Protein AF-A0A6L6R211-F1 (afdb_monomer_lite)

Sequence (64 aa):
MKGSARSARSSPTPRAAPERTVAGLDSVVLMPTGGGKSLCYQIPSIAMRGVGIVVSPLIALMQD

pLDDT: mean 81.73, std 18.2, range [41.16, 96.0]

Structure (mmCIF, N/CA/C/O backbone):
data_AF-A0A6L6R211-F1
#
_entry.id   AF-A0A6L6R211-F1
#
loop_
_atom_site.group_PDB
_atom_site.id
_atom_site.type_symbol
_atom_site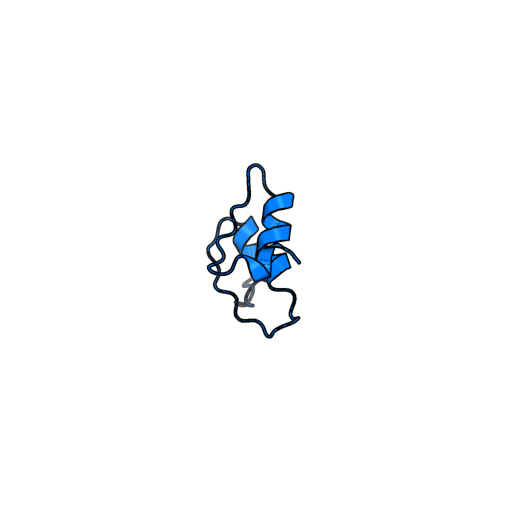.label_atom_id
_atom_site.label_alt_id
_atom_site.label_comp_id
_atom_site.label_asym_id
_atom_site.label_entity_id
_atom_site.label_seq_id
_atom_site.pdbx_PDB_ins_code
_atom_site.Cartn_x
_atom_site.Cartn_y
_atom_site.Cartn_z
_atom_site.occupancy
_atom_site.B_iso_or_equiv
_atom_site.auth_seq_id
_atom_site.auth_comp_id
_atom_site.auth_asym_id
_atom_site.auth_atom_id
_atom_site.pdbx_PDB_model_num
ATOM 1 N N . MET A 1 1 ? 8.146 -5.605 -52.840 1.00 42.47 1 MET A N 1
ATOM 2 C CA . MET A 1 1 ? 9.075 -5.362 -51.710 1.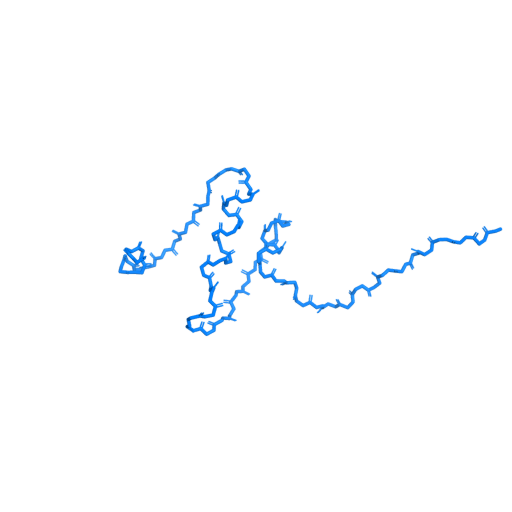00 42.47 1 MET A CA 1
ATOM 3 C C . MET A 1 1 ? 8.283 -5.502 -50.412 1.00 42.47 1 MET A C 1
ATOM 5 O O . MET A 1 1 ? 7.341 -4.752 -50.226 1.00 42.47 1 MET A O 1
ATOM 9 N N . LYS A 1 2 ? 8.388 -6.622 -49.673 1.00 41.16 2 LYS A N 1
ATOM 10 C CA . LYS A 1 2 ? 9.150 -6.743 -48.398 1.00 41.16 2 LYS A CA 1
ATOM 11 C C . LYS A 1 2 ? 9.198 -5.389 -47.664 1.00 41.16 2 LYS A C 1
ATOM 13 O O . LYS A 1 2 ? 9.825 -4.485 -48.187 1.00 41.16 2 LYS A O 1
ATOM 18 N N . GLY A 1 3 ? 8.546 -5.122 -46.537 1.00 46.09 3 GLY A N 1
ATOM 19 C CA . GLY A 1 3 ? 8.129 -5.944 -45.405 1.00 46.09 3 GLY A CA 1
ATOM 20 C C . GLY A 1 3 ? 8.643 -5.219 -44.155 1.00 46.09 3 GLY A C 1
ATOM 21 O O . GLY A 1 3 ? 9.849 -5.054 -44.029 1.00 46.09 3 GLY A O 1
ATOM 22 N N . SER A 1 4 ? 7.765 -4.761 -43.261 1.00 51.84 4 SER A N 1
ATOM 23 C CA . SER A 1 4 ? 8.166 -4.310 -41.920 1.00 51.84 4 SER A CA 1
ATOM 24 C C . SER A 1 4 ? 7.147 -4.792 -40.891 1.00 51.84 4 SER A C 1
ATOM 26 O O . SER A 1 4 ? 6.097 -4.199 -40.666 1.00 51.84 4 SER A O 1
ATOM 28 N N . ALA A 1 5 ? 7.452 -5.990 -40.398 1.00 52.69 5 ALA A N 1
ATOM 29 C CA . ALA A 1 5 ? 7.159 -6.543 -39.083 1.00 52.69 5 ALA A CA 1
ATOM 30 C C . ALA A 1 5 ? 5.842 -6.145 -38.391 1.00 52.69 5 ALA A C 1
ATOM 32 O O . ALA A 1 5 ? 5.811 -5.410 -37.407 1.00 52.69 5 ALA A O 1
ATOM 33 N N . ARG A 1 6 ? 4.765 -6.842 -38.760 1.00 55.44 6 ARG A N 1
ATOM 34 C CA . ARG A 1 6 ? 3.735 -7.229 -37.790 1.00 55.44 6 ARG A CA 1
ATOM 35 C C . ARG A 1 6 ? 4.313 -8.357 -36.921 1.00 55.44 6 ARG A C 1
ATOM 37 O O . ARG A 1 6 ? 4.095 -9.524 -37.216 1.00 55.44 6 ARG A O 1
ATOM 44 N N . SER A 1 7 ? 5.118 -8.026 -35.910 1.00 46.88 7 SER A N 1
ATOM 45 C CA . SER A 1 7 ? 5.540 -8.981 -34.874 1.00 46.88 7 SER A CA 1
ATOM 46 C C . SER A 1 7 ? 6.187 -8.288 -33.674 1.00 46.88 7 SER A C 1
ATOM 48 O O . SER A 1 7 ? 7.398 -8.105 -33.626 1.00 46.88 7 SER A O 1
ATOM 50 N N . ALA A 1 8 ? 5.388 -8.050 -32.644 1.00 43.72 8 ALA A N 1
ATOM 51 C CA . ALA A 1 8 ? 5.740 -8.558 -31.329 1.00 43.72 8 ALA A CA 1
ATOM 52 C C . ALA A 1 8 ? 4.444 -9.068 -30.698 1.00 43.72 8 ALA A C 1
ATOM 54 O O . ALA A 1 8 ? 3.682 -8.325 -30.086 1.00 43.72 8 ALA A O 1
ATOM 55 N N . ARG A 1 9 ? 4.175 -10.366 -30.874 1.00 53.56 9 ARG A N 1
ATOM 56 C CA . ARG A 1 9 ? 3.500 -11.116 -29.816 1.00 53.56 9 ARG A CA 1
ATOM 57 C C . ARG A 1 9 ? 4.408 -10.966 -28.598 1.00 53.56 9 ARG A C 1
ATOM 59 O O . ARG A 1 9 ? 5.360 -11.726 -28.459 1.00 53.56 9 ARG A O 1
ATOM 66 N N . SER A 1 10 ? 4.179 -9.957 -27.763 1.00 49.44 10 SER A N 1
ATOM 67 C CA . SER A 1 10 ? 4.693 -10.021 -26.407 1.00 49.44 10 SER A CA 1
ATOM 68 C C . SER A 1 10 ? 3.853 -11.100 -25.741 1.00 49.44 10 SER A C 1
ATOM 70 O O . SER A 1 10 ? 2.647 -10.933 -25.563 1.00 49.44 10 SER A O 1
ATOM 72 N N . SER A 1 11 ? 4.469 -12.240 -25.464 1.00 46.19 11 SER A N 1
ATOM 73 C CA . SER A 1 11 ? 4.051 -13.159 -24.406 1.00 46.19 11 SER A CA 1
ATOM 74 C C . SER A 1 11 ? 3.328 -12.424 -23.262 1.00 46.19 11 SER A C 1
ATOM 76 O O . SER A 1 11 ? 3.720 -11.297 -22.948 1.00 46.19 11 SER A O 1
ATOM 78 N N . PRO A 1 12 ? 2.307 -13.020 -22.620 1.00 45.00 12 PRO A N 1
ATOM 79 C CA . PRO A 1 12 ? 1.578 -12.388 -21.529 1.00 45.00 12 PRO A CA 1
ATOM 80 C C . PRO A 1 12 ? 2.455 -12.420 -20.273 1.00 45.00 12 PRO A C 1
ATOM 82 O O . PRO A 1 12 ? 2.181 -13.145 -19.324 1.00 45.00 12 PRO A O 1
ATOM 85 N N . THR A 1 13 ? 3.565 -11.687 -20.270 1.00 52.41 13 THR A N 1
ATOM 86 C CA . THR A 1 13 ? 4.249 -11.380 -19.025 1.00 52.41 13 THR A CA 1
ATOM 87 C C . THR A 1 13 ? 3.301 -10.484 -18.235 1.00 52.41 13 THR A C 1
ATOM 89 O O . THR A 1 13 ? 2.801 -9.492 -18.782 1.00 52.41 13 THR A O 1
ATOM 92 N N . PRO A 1 14 ? 2.974 -10.828 -16.979 1.00 60.16 14 PRO A N 1
ATOM 93 C CA . PRO A 1 14 ? 2.235 -9.918 -16.124 1.00 60.16 14 PRO A CA 1
ATOM 94 C C . PRO A 1 14 ? 3.031 -8.613 -16.052 1.00 60.16 14 PRO A C 1
ATOM 96 O O . PRO A 1 14 ? 4.133 -8.592 -15.507 1.00 60.16 14 PRO A O 1
ATOM 99 N N . ARG A 1 15 ? 2.519 -7.542 -16.669 1.00 70.31 15 ARG A N 1
ATOM 100 C CA . ARG A 1 15 ? 3.107 -6.205 -16.523 1.00 70.31 15 ARG A CA 1
ATOM 101 C C . ARG A 1 15 ? 3.130 -5.838 -15.048 1.00 70.31 15 ARG A C 1
ATOM 103 O O . ARG A 1 15 ? 2.232 -6.252 -14.303 1.00 70.31 15 ARG A O 1
ATOM 110 N N . ALA A 1 16 ? 4.127 -5.058 -14.639 1.00 81.19 16 ALA A N 1
ATOM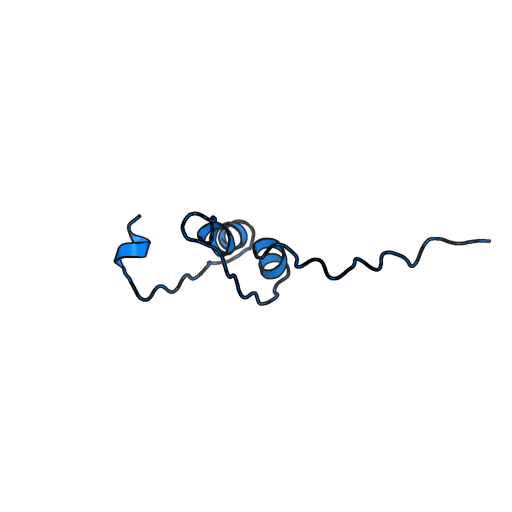 111 C CA . ALA A 1 16 ? 4.188 -4.599 -13.263 1.00 81.19 16 ALA A CA 1
ATOM 112 C C . ALA A 1 16 ? 2.908 -3.808 -12.950 1.00 81.19 16 ALA A C 1
ATOM 114 O O . ALA A 1 16 ? 2.382 -3.090 -13.804 1.00 81.19 16 ALA A O 1
ATOM 115 N N . ALA A 1 17 ? 2.379 -3.947 -11.734 1.00 85.19 17 ALA A N 1
ATOM 116 C CA . ALA A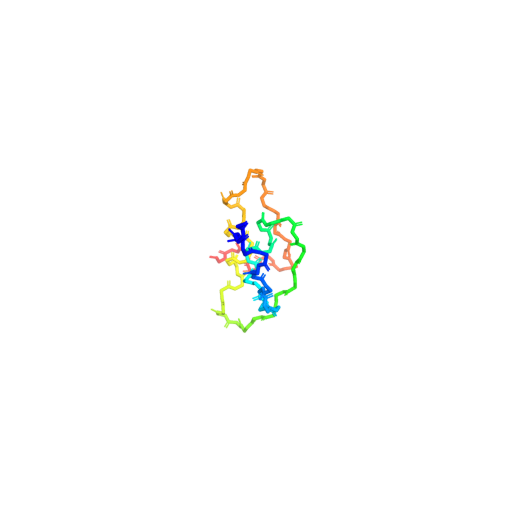 1 17 ? 1.117 -3.312 -11.363 1.00 85.19 17 ALA A CA 1
ATOM 117 C C . ALA A 1 17 ? 1.069 -1.793 -11.646 1.00 85.19 17 ALA A C 1
ATOM 119 O O . ALA A 1 17 ? 0.069 -1.359 -12.219 1.00 85.19 17 ALA A O 1
ATOM 120 N N . PRO A 1 18 ? 2.133 -0.995 -11.385 1.00 90.94 18 PRO A N 1
ATOM 121 C CA . PRO A 1 18 ? 2.136 0.429 -11.731 1.00 90.94 18 PRO A CA 1
ATOM 122 C C . PRO A 1 18 ? 1.892 0.698 -13.221 1.00 90.94 18 PRO A C 1
ATOM 124 O O . PRO A 1 18 ? 1.144 1.606 -13.566 1.00 90.94 18 PRO A O 1
ATOM 127 N N . GLU A 1 19 ? 2.478 -0.104 -14.114 1.00 91.38 19 GLU A N 1
ATOM 128 C CA . GLU A 1 19 ? 2.356 0.070 -15.569 1.00 91.38 19 GLU A CA 1
ATOM 129 C C . GLU A 1 19 ? 0.927 -0.187 -16.054 1.00 91.38 19 GLU A C 1
ATOM 131 O O . GLU A 1 19 ? 0.448 0.475 -16.974 1.00 91.38 19 GLU A O 1
ATOM 136 N N . ARG A 1 20 ? 0.232 -1.150 -15.434 1.00 92.62 20 ARG A N 1
ATOM 137 C CA . ARG A 1 20 ? -1.181 -1.428 -15.724 1.00 92.62 20 ARG A CA 1
ATOM 138 C C . ARG A 1 20 ? -2.064 -0.274 -15.265 1.00 92.62 20 ARG A C 1
ATOM 140 O O . ARG A 1 20 ? -2.879 0.198 -16.052 1.00 92.62 20 ARG A O 1
ATOM 147 N N . THR A 1 21 ? -1.845 0.210 -14.045 1.00 92.31 21 THR A N 1
ATOM 148 C CA . THR A 1 21 ? -2.606 1.327 -13.476 1.00 92.31 21 THR A CA 1
ATOM 149 C C . THR A 1 21 ? -2.415 2.610 -14.287 1.00 92.31 21 THR A C 1
ATOM 151 O O . THR A 1 21 ? -3.392 3.277 -14.607 1.00 92.31 21 THR A O 1
ATOM 154 N N . VAL A 1 22 ? -1.182 2.928 -14.705 1.00 92.94 22 VAL A N 1
ATOM 155 C CA . VAL A 1 22 ? -0.890 4.092 -15.568 1.00 92.94 22 VAL A CA 1
ATOM 156 C C . VAL A 1 22 ? -1.542 3.961 -16.951 1.00 92.94 22 VAL A C 1
ATOM 158 O O . VAL A 1 22 ? -1.917 4.964 -17.553 1.00 92.94 22 VAL A O 1
ATOM 161 N N . ALA A 1 23 ? -1.739 2.737 -17.448 1.00 92.44 23 ALA A N 1
ATOM 162 C CA . ALA A 1 23 ? -2.499 2.475 -18.670 1.00 92.44 23 ALA A CA 1
ATOM 163 C C . ALA A 1 23 ? -4.032 2.533 -18.476 1.00 92.44 23 ALA A C 1
ATOM 165 O O . ALA A 1 23 ? -4.767 2.230 -19.414 1.00 92.44 23 ALA A O 1
ATOM 166 N N . GLY A 1 24 ? -4.518 2.894 -17.281 1.00 90.38 24 GLY A N 1
ATOM 167 C CA . GLY A 1 24 ? -5.944 2.953 -16.953 1.00 90.38 24 GLY A CA 1
ATOM 168 C C . GLY A 1 24 ? -6.598 1.580 -16.780 1.00 90.38 24 GLY A C 1
ATOM 169 O O . GLY A 1 24 ? -7.810 1.463 -16.932 1.00 90.38 24 GLY A O 1
ATOM 170 N N . LEU A 1 25 ? -5.808 0.534 -16.515 1.00 92.31 25 LEU A N 1
ATOM 171 C CA . LEU A 1 25 ? -6.297 -0.829 -16.318 1.00 92.31 25 LEU A CA 1
ATOM 172 C C . LEU A 1 25 ? -6.310 -1.202 -14.837 1.00 92.31 25 LEU A C 1
ATOM 174 O O . LEU A 1 25 ? -5.360 -0.914 -14.105 1.00 92.31 25 LEU A O 1
ATOM 178 N N . ASP A 1 26 ? -7.318 -1.971 -14.437 1.00 93.44 26 ASP A N 1
ATOM 179 C CA . ASP A 1 26 ? -7.390 -2.533 -13.092 1.00 93.44 26 ASP A CA 1
ATOM 180 C C . ASP A 1 26 ? -6.300 -3.588 -12.851 1.00 93.44 26 ASP A C 1
ATOM 182 O O . ASP A 1 26 ? -5.881 -4.344 -13.749 1.00 93.44 26 ASP A O 1
ATOM 186 N N . SER A 1 27 ? -5.846 -3.659 -11.599 1.00 90.94 27 SER A N 1
ATOM 187 C CA . SER A 1 27 ? -4.853 -4.630 -11.152 1.00 90.94 27 SER A CA 1
ATOM 188 C C . SER A 1 27 ? -5.163 -5.163 -9.752 1.00 90.94 27 SER A C 1
ATOM 190 O O . SER A 1 27 ? -5.625 -4.441 -8.874 1.00 90.94 27 SER A O 1
ATOM 192 N N . VAL A 1 28 ? -4.884 -6.453 -9.551 1.00 93.12 28 VAL A N 1
ATOM 193 C CA . VAL A 1 28 ? -4.838 -7.092 -8.232 1.00 93.12 28 VAL A CA 1
ATOM 194 C C . VAL A 1 28 ? -3.380 -7.410 -7.946 1.00 93.12 28 VAL A C 1
ATOM 196 O O . VAL A 1 28 ? -2.703 -8.028 -8.769 1.00 93.12 28 VAL A O 1
ATOM 199 N N . VAL A 1 29 ? -2.896 -6.972 -6.787 1.00 91.69 29 VAL A N 1
ATOM 200 C CA . VAL A 1 29 ? -1.490 -7.085 -6.401 1.00 91.69 29 VAL A CA 1
ATOM 201 C C . VAL A 1 29 ? -1.370 -7.993 -5.187 1.00 91.69 29 VAL A C 1
ATOM 203 O O . VAL A 1 29 ? -1.837 -7.656 -4.102 1.00 91.69 29 VAL A O 1
ATOM 206 N N . LEU A 1 30 ? -0.708 -9.135 -5.365 1.00 92.38 30 LEU A N 1
ATOM 207 C CA . LEU A 1 30 ? -0.330 -10.031 -4.278 1.00 92.38 30 LEU A CA 1
ATOM 208 C C . LEU A 1 30 ? 1.176 -9.925 -4.060 1.00 92.38 30 LEU A C 1
ATOM 210 O O . LEU A 1 30 ? 1.965 -10.320 -4.914 1.00 92.38 30 LEU A O 1
ATOM 214 N N . MET A 1 31 ? 1.576 -9.378 -2.916 1.00 90.19 31 MET A N 1
ATOM 215 C CA . MET A 1 31 ? 2.986 -9.211 -2.568 1.00 90.19 31 MET A CA 1
ATOM 216 C C . MET A 1 31 ? 3.207 -9.470 -1.076 1.00 90.19 31 MET A C 1
ATOM 218 O O . MET A 1 31 ? 2.356 -9.082 -0.261 1.00 90.19 31 MET A O 1
ATOM 222 N N . PRO A 1 32 ? 4.369 -10.023 -0.688 1.00 92.56 32 PRO A N 1
ATOM 223 C CA . PRO A 1 32 ? 4.729 -10.205 0.715 1.00 92.56 32 PRO A CA 1
ATOM 224 C C . PRO A 1 32 ? 4.871 -8.859 1.439 1.00 92.56 32 PRO A C 1
ATOM 226 O O . PRO A 1 32 ? 5.018 -7.798 0.817 1.00 92.56 32 PRO A O 1
ATOM 229 N N . THR A 1 33 ? 4.800 -8.868 2.770 1.00 91.56 33 THR A N 1
ATOM 230 C CA . THR A 1 33 ? 5.161 -7.705 3.601 1.00 91.56 33 THR A CA 1
ATOM 231 C C . THR A 1 33 ? 6.577 -7.234 3.252 1.00 91.56 33 THR A C 1
ATOM 233 O O . THR A 1 33 ? 7.441 -8.053 2.959 1.00 91.56 33 THR A O 1
ATOM 236 N N . GLY A 1 34 ? 6.793 -5.917 3.179 1.00 89.88 34 GLY A N 1
ATOM 237 C CA . GLY A 1 34 ? 8.060 -5.333 2.712 1.00 89.88 34 GLY A CA 1
ATOM 238 C C . GLY A 1 34 ? 8.276 -5.349 1.190 1.00 89.88 34 GLY A C 1
ATOM 239 O O . GLY A 1 34 ? 9.164 -4.665 0.703 1.00 89.88 34 GLY A O 1
ATOM 240 N N . GLY A 1 35 ? 7.433 -6.033 0.408 1.00 91.25 35 GLY A N 1
ATOM 241 C CA . GLY A 1 35 ? 7.573 -6.123 -1.053 1.00 91.25 35 GLY A CA 1
ATOM 242 C C . GLY A 1 35 ? 7.280 -4.837 -1.840 1.00 91.25 35 GLY A C 1
ATOM 243 O O . GLY A 1 35 ? 7.236 -4.891 -3.059 1.00 91.25 35 GLY A O 1
ATOM 244 N N . GLY A 1 36 ? 7.038 -3.696 -1.187 1.00 92.19 36 GLY A N 1
ATOM 245 C CA . GLY A 1 36 ? 6.809 -2.421 -1.882 1.00 92.19 36 GLY A CA 1
ATOM 246 C C . GLY A 1 36 ? 5.404 -2.233 -2.471 1.00 92.19 36 GLY A C 1
ATOM 247 O O . GLY A 1 36 ? 5.242 -1.507 -3.448 1.00 92.19 36 GLY A O 1
ATOM 248 N N . LYS A 1 37 ? 4.367 -2.843 -1.876 1.00 93.00 37 LYS A N 1
ATOM 249 C CA . LYS A 1 37 ? 2.956 -2.673 -2.298 1.00 93.00 37 LYS A CA 1
ATOM 250 C C . LYS A 1 37 ? 2.529 -1.210 -2.421 1.00 93.00 37 LYS A C 1
ATOM 252 O O . LYS A 1 37 ? 1.764 -0.880 -3.321 1.00 93.00 37 LYS A O 1
ATOM 257 N N . SER A 1 38 ? 3.036 -0.342 -1.547 1.00 93.69 38 SER A N 1
ATOM 258 C CA . SER A 1 38 ? 2.714 1.087 -1.543 1.00 93.69 38 SER A CA 1
ATOM 259 C C . SER A 1 38 ? 3.080 1.791 -2.848 1.00 93.69 38 SER A C 1
ATOM 261 O O . SER A 1 38 ? 2.321 2.624 -3.343 1.00 93.69 38 SER A O 1
ATOM 263 N N . LEU A 1 39 ? 4.176 1.375 -3.486 1.00 92.69 39 LEU A N 1
ATOM 264 C CA . LEU A 1 39 ? 4.605 1.911 -4.776 1.00 92.69 39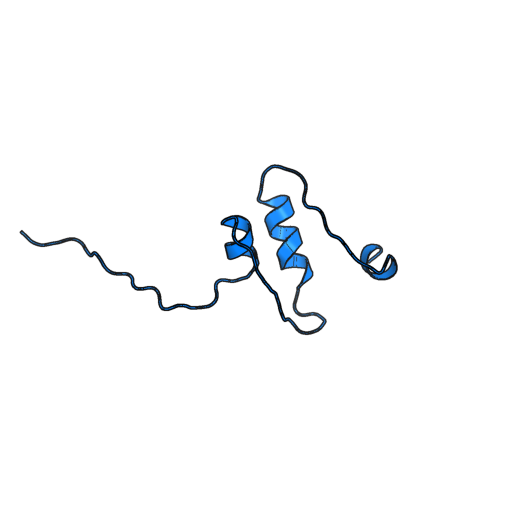 LEU A CA 1
ATOM 265 C C . LEU A 1 39 ? 3.582 1.653 -5.891 1.00 92.69 39 LEU A C 1
ATOM 267 O O . LEU A 1 39 ? 3.516 2.427 -6.845 1.00 92.69 39 LEU A O 1
ATOM 271 N N . CYS A 1 40 ? 2.747 0.615 -5.757 1.00 93.12 40 CYS A N 1
ATOM 272 C CA . CYS A 1 40 ? 1.726 0.272 -6.748 1.00 93.12 40 CYS A CA 1
ATOM 273 C C . CYS A 1 40 ? 0.605 1.315 -6.851 1.00 93.12 40 CYS A C 1
ATOM 275 O O . CYS A 1 40 ? -0.029 1.393 -7.900 1.00 93.12 40 CYS A O 1
ATOM 277 N N . TYR A 1 41 ? 0.385 2.130 -5.814 1.00 93.06 41 TYR A N 1
ATOM 278 C CA . TYR A 1 41 ? -0.548 3.261 -5.857 1.00 93.06 41 TYR A CA 1
ATOM 279 C C . TYR A 1 41 ? 0.152 4.622 -5.759 1.00 93.06 41 TYR A C 1
ATOM 281 O O . TYR A 1 41 ? -0.342 5.588 -6.338 1.00 93.06 41 TYR A O 1
ATOM 289 N N . GLN A 1 42 ? 1.320 4.725 -5.116 1.00 95.06 42 GLN A N 1
ATOM 290 C CA . GLN A 1 42 ? 2.058 5.991 -5.010 1.00 95.06 42 GLN A CA 1
ATOM 291 C C . GLN A 1 42 ? 2.615 6.465 -6.356 1.00 95.06 42 GLN A C 1
ATOM 293 O O . GLN A 1 42 ? 2.430 7.628 -6.710 1.00 95.06 42 GLN A O 1
ATOM 298 N N . ILE A 1 43 ? 3.250 5.578 -7.135 1.00 93.88 43 ILE A N 1
ATOM 299 C CA . ILE A 1 43 ? 3.833 5.957 -8.432 1.00 93.88 43 ILE A CA 1
ATOM 300 C C . ILE A 1 43 ? 2.746 6.464 -9.393 1.00 93.88 43 ILE A C 1
ATOM 302 O O . ILE A 1 43 ? 2.903 7.573 -9.909 1.00 93.88 43 ILE A O 1
ATOM 306 N N . PRO A 1 44 ? 1.619 5.747 -9.603 1.00 93.94 44 PRO A N 1
ATOM 307 C CA . PRO A 1 44 ? 0.540 6.267 -10.440 1.00 93.94 44 PRO A CA 1
ATOM 308 C C . PRO A 1 44 ? -0.028 7.597 -9.931 1.00 93.94 44 PRO A C 1
ATOM 310 O O . PRO A 1 44 ? -0.315 8.475 -10.738 1.00 93.94 44 PRO A O 1
ATOM 313 N N . SER A 1 45 ? -0.141 7.780 -8.610 1.00 95.38 45 SER A N 1
ATOM 314 C CA . SER A 1 45 ? -0.689 9.011 -8.019 1.00 95.38 45 SER A CA 1
ATOM 315 C C . SER A 1 45 ? 0.153 10.257 -8.306 1.00 95.38 45 SER A C 1
ATOM 317 O O . SER A 1 45 ? -0.394 11.353 -8.348 1.00 95.38 45 SER A O 1
ATOM 319 N N . ILE A 1 46 ? 1.467 10.102 -8.505 1.00 95.19 46 ILE A N 1
ATOM 320 C CA . ILE A 1 46 ? 2.380 11.206 -8.846 1.00 95.19 46 ILE A CA 1
ATOM 321 C C . ILE A 1 46 ? 2.530 11.352 -10.368 1.00 95.19 46 ILE A C 1
ATOM 323 O O . ILE A 1 46 ? 2.697 12.459 -10.875 1.00 95.19 46 ILE A O 1
ATOM 327 N N . ALA A 1 47 ? 2.486 10.242 -11.109 1.00 94.06 47 ALA A N 1
ATOM 328 C CA . ALA A 1 47 ? 2.704 10.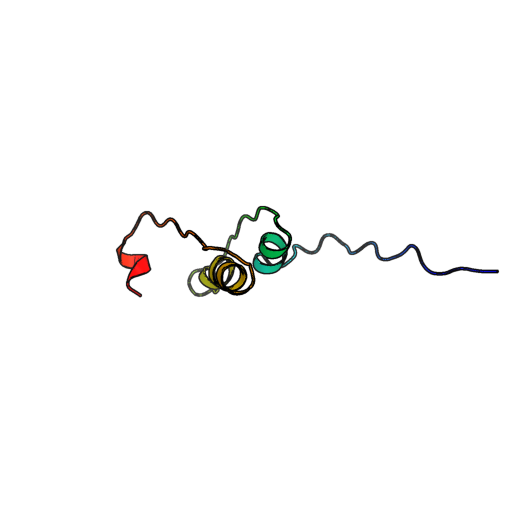230 -12.554 1.00 94.06 47 ALA A CA 1
ATOM 329 C C . ALA A 1 47 ? 1.486 10.701 -13.368 1.00 94.06 47 ALA A C 1
ATOM 331 O O . ALA A 1 47 ? 1.638 11.137 -14.510 1.00 94.06 47 ALA A O 1
ATOM 332 N N . MET A 1 48 ? 0.278 10.591 -12.814 1.00 93.81 48 MET A N 1
ATOM 333 C CA . MET A 1 48 ? -0.969 10.934 -13.497 1.00 93.81 48 MET A CA 1
ATOM 334 C C . MET A 1 48 ? -1.510 12.283 -13.021 1.00 93.81 48 MET A C 1
ATOM 336 O O . MET A 1 48 ? -1.320 12.690 -11.879 1.00 93.81 48 MET A O 1
ATOM 340 N N . ARG A 1 49 ? -2.239 12.982 -13.897 1.00 95.31 49 ARG A N 1
ATOM 341 C CA . ARG A 1 49 ? -2.990 14.176 -13.491 1.00 95.31 49 ARG A CA 1
ATOM 342 C C . ARG A 1 49 ? -4.167 13.772 -12.602 1.00 95.31 49 ARG A C 1
ATOM 344 O O . ARG A 1 49 ? -4.917 12.873 -12.967 1.00 95.31 49 ARG A O 1
ATOM 351 N N . GLY A 1 50 ? -4.373 14.494 -11.503 1.00 94.25 50 GLY A N 1
ATOM 352 C CA . GLY A 1 50 ? -5.501 14.292 -10.591 1.00 94.25 50 GLY A CA 1
ATOM 353 C C . GLY A 1 50 ? -5.050 14.000 -9.162 1.00 94.25 50 GLY A C 1
ATOM 354 O O . GLY A 1 50 ? -3.956 14.388 -8.765 1.00 94.25 50 GLY A O 1
ATOM 355 N N . VAL A 1 51 ? -5.920 13.343 -8.393 1.00 95.88 51 VAL A N 1
ATOM 356 C CA . VAL A 1 51 ? -5.678 12.963 -6.995 1.00 95.88 51 VAL A CA 1
ATOM 357 C C . VAL A 1 51 ? -5.794 11.447 -6.870 1.00 95.88 51 VAL A C 1
ATOM 359 O O . VAL A 1 51 ? -6.810 10.871 -7.257 1.00 95.88 51 VAL A O 1
ATOM 362 N N . GLY A 1 52 ? -4.764 10.805 -6.320 1.00 94.56 52 GLY A N 1
ATOM 363 C CA . GLY A 1 52 ? -4.821 9.397 -5.935 1.00 94.56 52 GLY A CA 1
ATOM 364 C C . GLY A 1 52 ? -5.564 9.216 -4.613 1.00 94.56 52 GLY A C 1
ATOM 365 O O . GLY A 1 52 ? -5.272 9.909 -3.640 1.00 94.56 52 GLY A O 1
ATOM 366 N N . ILE A 1 53 ? -6.515 8.282 -4.566 1.00 96.00 53 ILE A N 1
ATOM 367 C CA . ILE A 1 53 ? -7.285 7.959 -3.358 1.00 96.00 53 ILE A CA 1
ATOM 368 C C . ILE A 1 53 ? -6.866 6.575 -2.868 1.00 96.00 53 ILE A C 1
ATOM 370 O O . ILE A 1 53 ? -6.976 5.592 -3.600 1.00 96.00 53 ILE A O 1
ATOM 374 N N . VAL A 1 54 ? -6.410 6.496 -1.618 1.00 94.62 54 VAL A N 1
ATOM 375 C CA . VAL A 1 54 ? -6.035 5.242 -0.956 1.00 94.62 54 VAL A CA 1
ATOM 376 C C . VAL A 1 54 ? -7.016 4.984 0.178 1.00 94.62 54 VAL A C 1
ATOM 378 O O . VAL A 1 54 ? -7.162 5.809 1.076 1.00 94.62 54 VAL A O 1
ATOM 381 N N . VAL A 1 55 ? -7.688 3.835 0.137 1.00 95.06 55 VAL A N 1
ATOM 382 C CA . VAL A 1 55 ? -8.638 3.416 1.172 1.00 95.06 55 VAL A CA 1
ATOM 383 C C . VAL A 1 55 ? -7.993 2.310 1.997 1.00 95.06 55 VAL A C 1
ATOM 385 O O . VAL A 1 55 ? -7.714 1.229 1.481 1.00 95.06 55 VAL A O 1
ATOM 388 N N . SER A 1 56 ? -7.753 2.585 3.278 1.00 93.25 56 SER A N 1
ATOM 389 C CA . SER A 1 56 ? -7.246 1.612 4.248 1.00 93.25 56 SER A CA 1
ATOM 390 C C . SER A 1 56 ? -8.275 1.416 5.364 1.00 93.25 56 SER A C 1
ATOM 392 O O . SER A 1 56 ? -8.793 2.409 5.876 1.00 93.25 56 SER A O 1
ATOM 394 N N . PRO A 1 57 ? -8.561 0.171 5.790 1.00 93.31 57 PRO A N 1
ATOM 395 C CA . PRO A 1 57 ? -9.430 -0.080 6.937 1.00 93.31 57 PRO A CA 1
ATOM 396 C C . PRO A 1 57 ? -8.765 0.265 8.280 1.00 93.31 57 PRO A C 1
ATOM 398 O O . PRO A 1 57 ? -9.448 0.325 9.298 1.00 93.31 57 PRO A O 1
ATOM 401 N N . LEU A 1 58 ? -7.442 0.469 8.307 1.00 92.31 58 LEU A N 1
ATOM 402 C CA . LEU A 1 58 ? -6.672 0.726 9.523 1.00 92.31 58 LEU A CA 1
ATOM 403 C C . LEU A 1 58 ? -5.909 2.047 9.400 1.00 92.31 58 LEU A C 1
ATOM 405 O O . LEU A 1 58 ? -5.010 2.170 8.566 1.00 92.31 58 LEU A O 1
ATOM 409 N N . ILE A 1 59 ? -6.225 3.001 10.283 1.00 88.94 59 ILE A N 1
ATOM 410 C CA . ILE A 1 59 ? -5.530 4.299 10.388 1.00 88.94 59 ILE A CA 1
ATOM 411 C C . ILE A 1 59 ? -4.056 4.103 10.761 1.00 88.94 59 ILE A C 1
ATOM 413 O O . ILE A 1 59 ? -3.200 4.836 10.279 1.00 88.94 59 ILE A O 1
ATOM 417 N N . ALA A 1 60 ? -3.753 3.079 11.565 1.00 88.25 60 ALA A N 1
ATOM 418 C CA . ALA A 1 60 ? -2.388 2.758 11.980 1.00 88.25 60 ALA A CA 1
ATOM 419 C C . ALA A 1 60 ? -1.428 2.554 10.793 1.00 88.25 60 ALA A C 1
ATOM 421 O O . ALA A 1 60 ? -0.263 2.885 10.909 1.00 88.25 60 ALA A O 1
ATOM 422 N N . LEU A 1 61 ? -1.920 2.081 9.641 1.00 84.69 61 LEU A N 1
ATOM 423 C CA . LEU A 1 61 ? -1.100 1.871 8.439 1.00 84.69 61 LEU A CA 1
ATOM 424 C C . LEU A 1 61 ? -0.881 3.143 7.602 1.00 84.69 61 LEU A C 1
ATOM 426 O O . LEU A 1 61 ? -0.201 3.084 6.584 1.00 84.69 61 LEU A O 1
ATOM 430 N N . MET A 1 62 ? -1.524 4.258 7.959 1.00 85.25 62 MET A N 1
ATOM 431 C CA . MET A 1 62 ? -1.439 5.527 7.222 1.00 85.25 62 MET A CA 1
ATOM 432 C C . MET A 1 62 ? -0.494 6.538 7.874 1.00 85.25 62 MET A C 1
ATOM 434 O O . MET A 1 62 ? -0.151 7.530 7.241 1.00 85.25 62 MET A O 1
ATOM 438 N N . GLN A 1 63 ? -0.175 6.340 9.153 1.00 76.75 63 GLN A N 1
ATOM 439 C CA . GLN A 1 63 ? 0.645 7.254 9.953 1.00 76.75 63 GLN A CA 1
ATOM 440 C C . GLN A 1 63 ? 2.150 6.953 9.845 1.00 76.75 63 GLN A C 1
ATOM 442 O O . GLN A 1 63 ? 2.947 7.758 10.321 1.00 76.75 63 GLN A O 1
ATOM 447 N N . ASP A 1 64 ? 2.512 5.835 9.209 1.00 67.00 64 ASP A N 1
ATOM 448 C CA . ASP A 1 64 ? 3.888 5.449 8.871 1.00 67.00 64 ASP A CA 1
ATOM 449 C C . ASP A 1 64 ? 4.295 6.005 7.493 1.00 67.00 64 ASP A C 1
ATOM 451 O O . ASP A 1 64 ? 5.439 6.501 7.365 1.00 67.00 64 ASP A O 1
#

Foldseek 3Di:
DDDDDPDDPPDPDPDDLLVCVLVVHDDDDDDDVVRPPVCSQVVSQVVDPDHGDDDDPDPVVVVD

Radius of gyration: 17.09 Å; chains: 1; bounding box: 19×28×64 Å

Secondary structure (DSSP, 8-state):
----------------HHHHHHTT--------TTS-TTHHHHHHHHHSSS------S-GGGT--